Protein AF-C1IIV2-F1 (afdb_monomer_lite)

Sequence (138 aa):
MHEFQNLHSTSKARIQEFVRGHFYGHLDFNLEKTLFFFIAGRYEFSNKGADIFLESLSRLNYLLRVHRSDVTVVVFFIMPAQTNNFNVESLKGQAVRKQLWDTAHTVKEKFGKKLYDALLKGQIPDMNSILDRDDFTI

InterPro domains:
  IPR008631 Glycogen synthase [PF05693] (1-137)
  IPR008631 Glycogen synthase [PTHR10176] (1-137)

Organism: Rhabdosargus sarba (NCBI:txid182642)

Radius of gyration: 21.37 Å; chains: 1; bounding box: 48×37×59 Å

Foldseek 3Di:
DVVVVVVVVVVLVVVVLLVQLQCPVNCPADSVLEDEAEQADEPPCPVSVVVVVVVVVVVVVVVCVVVVPSHHYDYYYHYDDDDPDDDPSSVVSSVVSVVVVVLVVVLVVQLVVVCVVQVVVVHRDDPPRRGDPVSVDD

Structure (mmCIF, N/CA/C/O backbone):
data_AF-C1IIV2-F1
#
_entry.id   AF-C1IIV2-F1
#
loop_
_atom_site.group_PDB
_atom_site.id
_atom_site.type_symbol
_atom_site.label_atom_id
_atom_site.label_alt_id
_atom_site.label_comp_id
_atom_site.label_asym_id
_atom_site.label_entity_id
_atom_site.label_seq_id
_atom_site.pdbx_PDB_ins_code
_atom_site.Cartn_x
_atom_site.Cartn_y
_atom_site.Cartn_z
_atom_site.occupancy
_atom_site.B_iso_or_equiv
_atom_site.auth_seq_id
_atom_site.auth_comp_id
_atom_site.auth_asym_id
_atom_site.auth_atom_id
_atom_site.pdbx_PDB_model_num
ATOM 1 N N . MET A 1 1 ? 19.194 2.752 16.270 1.00 59.06 1 MET A N 1
ATOM 2 C CA . MET A 1 1 ? 18.613 1.604 1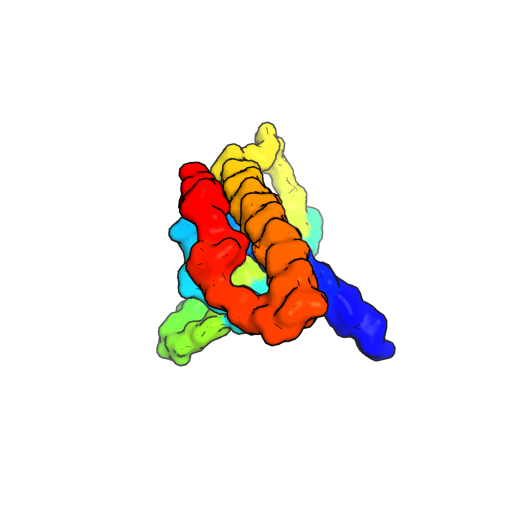5.530 1.00 59.06 1 MET A CA 1
ATOM 3 C C . MET A 1 1 ? 17.089 1.523 15.683 1.00 59.06 1 MET A C 1
ATOM 5 O O . MET A 1 1 ? 16.421 1.308 14.682 1.00 59.06 1 MET A O 1
ATOM 9 N N . HIS A 1 2 ? 16.531 1.766 16.879 1.00 82.19 2 HIS A N 1
ATOM 10 C CA . HIS A 1 2 ? 15.078 1.703 17.134 1.00 82.19 2 HIS A CA 1
ATOM 11 C C . HIS A 1 2 ? 14.232 2.796 16.449 1.00 82.19 2 HIS A C 1
ATOM 13 O O . HIS A 1 2 ? 13.133 2.517 15.983 1.00 82.19 2 HIS A O 1
ATOM 19 N N . GLU A 1 3 ? 14.736 4.026 16.320 1.00 88.12 3 GLU A N 1
ATOM 20 C CA . GLU A 1 3 ? 13.958 5.141 15.749 1.00 88.12 3 GLU A CA 1
ATOM 21 C C . GLU A 1 3 ? 13.603 4.941 14.265 1.00 88.12 3 GLU A C 1
ATOM 23 O O . GLU A 1 3 ? 12.462 5.152 13.859 1.00 88.12 3 GLU A O 1
ATOM 28 N N . PHE A 1 4 ? 14.545 4.435 13.463 1.00 93.19 4 PHE A N 1
ATOM 29 C CA . PHE A 1 4 ? 14.300 4.113 12.055 1.00 93.19 4 PHE A CA 1
ATOM 30 C C . PHE A 1 4 ? 13.216 3.036 11.884 1.00 93.19 4 PHE A C 1
ATOM 32 O O . PHE A 1 4 ? 12.380 3.134 10.988 1.00 93.19 4 PHE A O 1
ATOM 39 N N . GLN A 1 5 ? 13.190 2.026 12.760 1.00 92.44 5 GLN A N 1
ATOM 40 C CA . GLN A 1 5 ? 12.167 0.976 12.734 1.00 92.44 5 GLN A CA 1
ATOM 41 C C . GLN A 1 5 ? 10.779 1.535 13.072 1.00 92.44 5 GLN A C 1
ATOM 43 O O . GLN A 1 5 ? 9.799 1.198 12.405 1.00 92.44 5 GLN A O 1
ATOM 48 N N . ASN A 1 6 ? 10.700 2.451 14.040 1.00 93.19 6 ASN A N 1
ATOM 49 C CA . ASN A 1 6 ? 9.454 3.143 14.370 1.00 93.19 6 ASN A CA 1
ATOM 50 C C . ASN A 1 6 ? 8.961 4.000 13.197 1.00 93.19 6 ASN A C 1
ATOM 52 O O . ASN A 1 6 ? 7.772 3.974 12.861 1.00 93.19 6 ASN A O 1
ATOM 56 N N . LEU A 1 7 ? 9.871 4.717 12.528 1.00 96.38 7 LEU A N 1
ATOM 57 C CA .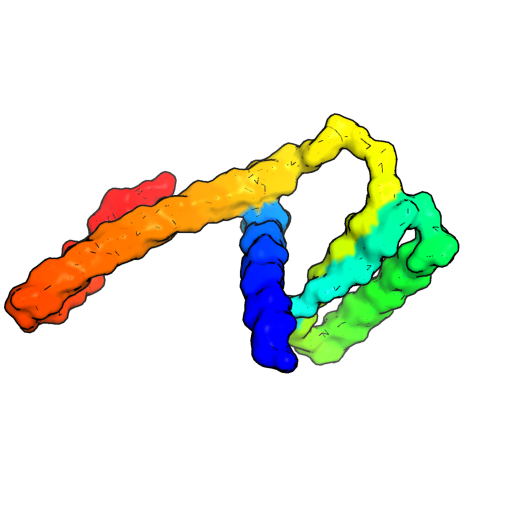 LEU A 1 7 ? 9.538 5.523 11.356 1.00 96.38 7 LEU A CA 1
ATOM 58 C C . LEU A 1 7 ? 9.078 4.652 10.178 1.00 96.38 7 LEU A C 1
ATOM 60 O O . LEU A 1 7 ? 8.105 5.003 9.504 1.00 96.38 7 LEU A O 1
ATOM 64 N N . HIS A 1 8 ? 9.724 3.503 9.960 1.00 95.38 8 HIS A N 1
ATOM 65 C CA . HIS A 1 8 ? 9.293 2.519 8.970 1.00 95.38 8 HIS A CA 1
ATOM 66 C C . HIS A 1 8 ? 7.873 2.027 9.263 1.00 95.38 8 HIS A C 1
ATOM 68 O O . HIS A 1 8 ? 7.024 2.085 8.378 1.00 95.38 8 HIS A O 1
ATOM 74 N N . SER A 1 9 ? 7.592 1.612 10.503 1.00 95.00 9 SER A N 1
ATOM 75 C CA . SER A 1 9 ? 6.264 1.137 10.913 1.00 95.00 9 SER A CA 1
ATOM 76 C C . SER A 1 9 ? 5.186 2.207 10.702 1.00 95.00 9 SER A C 1
ATOM 78 O O . SER A 1 9 ? 4.172 1.969 10.043 1.00 95.00 9 SER A O 1
ATOM 80 N N . THR A 1 10 ? 5.461 3.434 11.151 1.00 96.12 10 THR A N 1
ATOM 81 C CA . THR A 1 10 ? 4.547 4.578 11.005 1.00 96.12 10 THR A CA 1
ATOM 82 C C . THR A 1 10 ? 4.283 4.912 9.534 1.00 96.12 10 THR A C 1
ATOM 84 O O . THR A 1 10 ? 3.145 5.165 9.137 1.00 96.12 10 THR A O 1
ATOM 87 N N . SER A 1 11 ? 5.320 4.890 8.694 1.00 97.12 11 SER A N 1
ATOM 88 C CA . SER A 1 11 ? 5.189 5.169 7.258 1.00 97.12 11 SER A CA 1
ATOM 89 C C . SER A 1 11 ? 4.474 4.034 6.523 1.00 97.12 11 SER A C 1
ATOM 91 O O . SER A 1 11 ? 3.625 4.296 5.672 1.00 97.12 11 SER A O 1
ATOM 93 N N . LYS A 1 12 ? 4.749 2.775 6.891 1.00 96.94 12 LYS A N 1
ATOM 94 C CA . LYS A 1 12 ? 4.065 1.592 6.354 1.00 96.94 12 LYS A CA 1
ATOM 95 C C . LYS A 1 12 ? 2.563 1.655 6.631 1.00 96.94 12 LYS A C 1
ATOM 97 O O . LYS A 1 12 ? 1.787 1.389 5.719 1.00 96.94 12 LYS A O 1
ATOM 102 N N . ALA A 1 13 ? 2.152 2.082 7.827 1.00 96.19 13 ALA A N 1
ATOM 103 C CA . ALA A 1 13 ? 0.738 2.263 8.159 1.00 96.19 13 ALA A CA 1
ATOM 104 C C . ALA A 1 13 ? 0.047 3.277 7.226 1.00 96.19 13 ALA A C 1
ATOM 106 O O . ALA A 1 13 ? -1.048 3.022 6.732 1.00 96.19 13 ALA A O 1
ATOM 107 N N . ARG A 1 14 ? 0.715 4.392 6.892 1.00 96.25 14 ARG A N 1
ATOM 108 C CA . ARG A 1 14 ? 0.182 5.382 5.933 1.00 96.25 14 ARG A CA 1
ATOM 109 C C . ARG A 1 14 ? 0.020 4.806 4.524 1.00 96.25 14 ARG A C 1
ATOM 111 O O . ARG A 1 14 ? -0.981 5.076 3.866 1.00 96.25 14 ARG A O 1
ATOM 118 N N . ILE A 1 15 ? 0.981 4.001 4.069 1.00 97.50 15 ILE A N 1
ATOM 119 C CA . ILE A 1 15 ? 0.900 3.316 2.769 1.00 97.50 15 ILE A CA 1
ATOM 120 C C . ILE A 1 15 ? -0.249 2.300 2.773 1.00 97.50 15 ILE A C 1
ATOM 122 O O . ILE A 1 15 ? -1.005 2.230 1.808 1.00 97.50 15 ILE A O 1
ATOM 126 N N . GLN A 1 16 ? -0.429 1.553 3.863 1.00 97.06 16 GLN A N 1
ATOM 127 C CA . GLN A 1 16 ? -1.536 0.606 3.998 1.00 97.06 16 GLN A CA 1
ATOM 128 C C . GLN A 1 16 ? -2.903 1.300 3.906 1.00 97.06 16 GLN A C 1
ATOM 130 O O . GLN A 1 16 ? -3.781 0.785 3.221 1.00 97.06 16 GLN A O 1
ATOM 135 N N . GLU A 1 17 ? -3.079 2.484 4.500 1.00 95.44 17 GLU A N 1
ATOM 136 C CA . GLU A 1 17 ? -4.320 3.265 4.350 1.00 95.44 17 GLU A CA 1
ATOM 137 C C . GLU A 1 17 ? -4.590 3.695 2.904 1.00 95.44 17 GLU A C 1
ATOM 139 O O . GLU A 1 17 ? -5.730 3.641 2.430 1.00 95.44 17 GLU A O 1
ATOM 144 N N . PHE A 1 18 ? -3.541 4.082 2.175 1.00 96.50 18 PHE A N 1
ATOM 145 C CA . PHE A 1 18 ? -3.663 4.364 0.749 1.00 96.50 18 PHE A CA 1
ATOM 146 C C . PHE A 1 18 ? -4.103 3.113 -0.024 1.00 96.50 18 PHE A C 1
ATOM 148 O O . PHE A 1 18 ? -5.049 3.187 -0.808 1.00 96.50 18 PHE A O 1
ATOM 155 N N . VAL A 1 19 ? -3.474 1.963 0.234 1.00 97.38 19 VAL A N 1
ATOM 156 C CA . VAL A 1 19 ? -3.796 0.683 -0.419 1.00 97.38 19 VAL A CA 1
ATOM 157 C C . VAL A 1 19 ? -5.231 0.253 -0.118 1.00 97.38 19 VAL A C 1
ATOM 159 O O . VAL A 1 19 ? -5.944 -0.111 -1.046 1.00 97.38 19 VAL A O 1
ATOM 162 N N . ARG A 1 20 ? -5.708 0.388 1.127 1.00 96.00 20 ARG A N 1
ATOM 163 C CA . ARG A 1 20 ? -7.114 0.123 1.488 1.00 96.00 20 ARG A CA 1
ATOM 164 C C . ARG A 1 20 ? -8.090 0.934 0.639 1.00 96.00 20 ARG A C 1
ATOM 166 O O . ARG A 1 20 ? -9.087 0.395 0.173 1.00 96.00 20 ARG A O 1
ATOM 173 N N . GLY A 1 21 ? -7.805 2.221 0.435 1.00 96.12 21 GLY A N 1
ATOM 174 C CA . GLY A 1 21 ? -8.648 3.080 -0.396 1.00 96.12 21 GLY A CA 1
ATOM 175 C C . GLY A 1 21 ? -8.536 2.774 -1.889 1.00 96.12 21 GLY A C 1
ATOM 176 O O . GLY A 1 21 ? -9.532 2.849 -2.599 1.00 96.12 21 GLY A O 1
ATOM 177 N N . HIS A 1 22 ? -7.345 2.416 -2.374 1.00 96.81 22 HIS A N 1
ATOM 178 C CA . HIS A 1 22 ? -7.116 2.117 -3.790 1.00 96.81 22 HIS A CA 1
ATOM 179 C C . HIS A 1 22 ? -7.743 0.780 -4.208 1.00 96.81 22 HIS A C 1
ATOM 181 O O . HIS A 1 22 ? -8.297 0.681 -5.295 1.00 96.81 22 HIS A O 1
ATOM 187 N N . PHE A 1 23 ? -7.719 -0.215 -3.318 1.00 96.19 23 PHE A N 1
ATOM 188 C CA . PHE A 1 23 ? -8.330 -1.534 -3.504 1.00 96.19 23 PHE A CA 1
ATOM 189 C C . PHE A 1 23 ? -9.706 -1.642 -2.827 1.00 96.19 23 PHE A C 1
ATOM 191 O O . PHE A 1 23 ? -10.137 -2.732 -2.451 1.00 96.19 23 PHE A O 1
ATOM 198 N N . TYR A 1 24 ? -10.413 -0.524 -2.634 1.00 90.25 24 TYR A N 1
ATOM 199 C CA . TYR A 1 24 ? -11.757 -0.554 -2.058 1.00 90.25 24 TYR A CA 1
ATOM 200 C C . TYR A 1 24 ? -12.684 -1.463 -2.890 1.00 90.25 24 TYR A C 1
ATOM 202 O O . TYR A 1 24 ? -12.753 -1.336 -4.109 1.00 90.25 24 TYR A O 1
ATOM 210 N N . GLY A 1 25 ? -13.372 -2.398 -2.226 1.00 90.25 25 GLY A N 1
ATOM 211 C CA . GLY A 1 25 ? -14.197 -3.434 -2.870 1.00 90.25 25 GLY A CA 1
ATOM 212 C C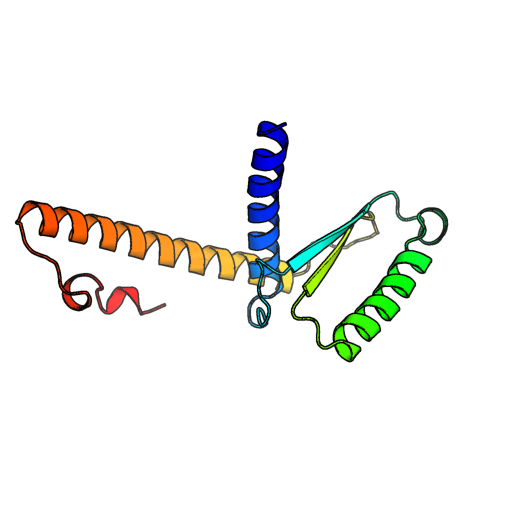 . GLY A 1 25 ? -13.433 -4.683 -3.337 1.00 90.25 25 GLY A C 1
ATOM 213 O O . GLY A 1 25 ? -14.064 -5.684 -3.659 1.00 90.25 25 GLY A O 1
ATOM 214 N N . HIS A 1 26 ? -12.097 -4.656 -3.316 1.00 93.81 26 HIS A N 1
ATOM 215 C CA . HIS A 1 26 ? -11.216 -5.725 -3.804 1.00 93.81 26 HIS A CA 1
ATOM 216 C C . HIS A 1 26 ? -10.049 -6.025 -2.845 1.00 93.81 26 HIS A C 1
ATOM 218 O O . HIS A 1 26 ? -9.008 -6.521 -3.263 1.00 93.81 26 HIS A O 1
ATOM 224 N N . LEU A 1 27 ? -10.183 -5.691 -1.558 1.00 91.19 27 LEU A N 1
ATOM 225 C CA . LEU A 1 27 ? -9.161 -5.973 -0.550 1.00 91.19 27 LEU A CA 1
ATOM 226 C C . LEU A 1 27 ? -9.286 -7.426 -0.061 1.00 91.19 27 LEU A C 1
ATOM 228 O O . LEU A 1 27 ? -9.742 -7.680 1.051 1.00 91.19 27 LEU A O 1
ATOM 232 N N . ASP A 1 28 ? -8.911 -8.376 -0.916 1.00 93.81 28 ASP A N 1
ATOM 233 C CA . ASP A 1 28 ? -8.984 -9.826 -0.680 1.00 93.81 28 ASP A CA 1
ATOM 234 C C . ASP A 1 28 ? -7.668 -10.438 -0.157 1.00 93.81 28 ASP A C 1
ATOM 236 O O . ASP A 1 28 ? -7.531 -11.658 -0.054 1.00 93.81 28 ASP A O 1
ATOM 240 N N . PHE A 1 29 ? -6.706 -9.594 0.228 1.00 95.19 29 PHE A N 1
ATOM 241 C CA . PHE A 1 29 ? -5.375 -9.996 0.680 1.00 95.19 29 PHE A CA 1
ATOM 242 C C . PHE A 1 29 ? -4.989 -9.406 2.045 1.00 95.19 29 PHE A C 1
ATOM 244 O O . PHE A 1 29 ? -5.488 -8.368 2.485 1.00 95.19 29 PHE A O 1
ATOM 251 N N . ASN A 1 30 ? -4.051 -10.069 2.732 1.00 94.56 30 ASN A N 1
ATOM 252 C CA . ASN A 1 30 ? -3.593 -9.659 4.060 1.00 94.56 30 ASN A CA 1
ATOM 253 C C . ASN A 1 30 ? -2.481 -8.590 3.982 1.00 94.56 30 ASN A C 1
ATOM 255 O O . ASN A 1 30 ? -1.352 -8.867 3.566 1.00 94.56 30 ASN A O 1
ATOM 259 N N . LEU A 1 31 ? -2.771 -7.379 4.473 1.00 94.94 31 LEU A N 1
ATOM 260 C CA . LEU A 1 31 ? -1.830 -6.249 4.519 1.00 94.94 31 LEU A CA 1
ATOM 261 C C . LEU A 1 31 ? -0.619 -6.457 5.444 1.00 94.94 31 LEU A C 1
ATOM 263 O O . LEU A 1 31 ? 0.397 -5.780 5.269 1.00 94.94 31 LEU A O 1
ATOM 267 N N . GLU A 1 32 ? -0.688 -7.377 6.407 1.00 94.44 32 GLU A N 1
ATOM 268 C CA . GLU A 1 32 ? 0.455 -7.752 7.250 1.00 94.44 32 GLU A CA 1
ATOM 269 C C . GLU A 1 32 ? 1.479 -8.578 6.467 1.00 94.44 32 GLU A C 1
ATOM 271 O O . GLU A 1 32 ? 2.683 -8.353 6.596 1.00 94.44 32 GLU A O 1
ATOM 276 N N . LYS A 1 33 ? 0.991 -9.465 5.588 1.00 96.88 33 LYS A N 1
ATOM 277 C CA . LYS A 1 33 ? 1.791 -10.287 4.663 1.00 96.88 33 LYS A CA 1
ATOM 278 C C . LYS A 1 33 ? 2.025 -9.606 3.312 1.00 96.88 33 LYS A C 1
ATOM 280 O O . LYS A 1 33 ? 2.441 -10.247 2.350 1.00 96.88 33 LYS A O 1
ATOM 285 N N . THR A 1 34 ? 1.758 -8.304 3.234 1.00 98.06 34 THR A N 1
ATOM 286 C CA . THR A 1 34 ? 2.008 -7.514 2.031 1.00 98.06 34 THR A CA 1
ATOM 287 C C . THR A 1 34 ? 3.363 -6.819 2.111 1.00 98.06 34 THR A C 1
ATOM 289 O O . THR A 1 34 ? 3.671 -6.121 3.085 1.00 98.06 34 THR A O 1
ATOM 292 N N . LEU A 1 35 ? 4.163 -6.989 1.061 1.00 98.00 35 LEU A N 1
ATOM 293 C CA . LEU A 1 35 ? 5.418 -6.281 0.841 1.00 98.00 35 LEU A CA 1
ATOM 294 C C . LEU A 1 35 ? 5.200 -5.123 -0.134 1.00 98.00 35 LEU A C 1
ATOM 296 O O . LEU A 1 35 ? 4.508 -5.264 -1.142 1.00 98.00 35 LEU A O 1
ATOM 300 N N . PHE A 1 36 ? 5.815 -3.980 0.168 1.00 98.25 36 PHE A N 1
ATOM 301 C CA . PHE A 1 36 ? 5.752 -2.784 -0.667 1.00 98.25 36 PHE A CA 1
ATOM 302 C C . PHE A 1 36 ? 7.084 -2.578 -1.369 1.00 98.25 36 PHE A C 1
ATOM 304 O O . PHE A 1 36 ? 8.083 -2.261 -0.721 1.00 98.25 36 PHE A O 1
ATOM 311 N N . PHE A 1 37 ? 7.097 -2.758 -2.685 1.00 98.50 37 PHE A N 1
ATOM 312 C CA . PHE A 1 37 ? 8.247 -2.421 -3.520 1.00 98.50 37 PHE A CA 1
ATOM 313 C C . PHE A 1 37 ? 7.983 -1.104 -4.236 1.00 98.50 37 PHE A C 1
ATOM 315 O O . PHE A 1 37 ? 6.837 -0.702 -4.436 1.00 98.50 37 PHE A O 1
ATOM 322 N N . PHE A 1 38 ? 9.043 -0.421 -4.643 1.00 98.44 38 PHE A N 1
ATOM 323 C CA . PHE A 1 38 ? 8.904 0.774 -5.454 1.00 98.44 38 PHE A CA 1
ATOM 324 C C . PHE A 1 38 ? 10.102 0.949 -6.375 1.00 98.44 38 PHE A C 1
ATOM 326 O O . PHE A 1 38 ? 11.215 0.530 -6.061 1.00 98.44 38 PHE A O 1
ATOM 333 N N . ILE A 1 39 ? 9.858 1.619 -7.493 1.00 98.25 39 ILE A N 1
ATOM 334 C CA . ILE A 1 39 ? 10.885 2.173 -8.363 1.00 98.25 39 ILE A CA 1
ATOM 335 C C . ILE A 1 39 ? 10.582 3.656 -8.554 1.00 98.25 39 ILE A C 1
ATOM 337 O O . ILE A 1 39 ? 9.431 4.043 -8.759 1.00 98.25 39 ILE A O 1
ATOM 341 N N . ALA A 1 40 ? 11.604 4.500 -8.443 1.00 98.06 40 ALA A N 1
ATOM 342 C CA . ALA A 1 40 ? 11.443 5.945 -8.499 1.00 98.06 40 ALA A CA 1
ATOM 343 C C . ALA A 1 40 ? 12.538 6.604 -9.340 1.00 98.06 40 ALA A C 1
ATOM 345 O O . ALA A 1 40 ? 13.691 6.171 -9.338 1.00 98.06 40 ALA A O 1
ATOM 346 N N . GLY A 1 41 ? 12.189 7.680 -10.041 1.00 97.12 41 GLY A N 1
ATOM 347 C CA . GLY A 1 41 ? 13.142 8.470 -10.815 1.00 97.12 41 GLY A CA 1
ATOM 348 C C . GLY A 1 41 ? 12.476 9.283 -11.918 1.00 97.12 41 GLY A C 1
ATOM 349 O O . GLY A 1 41 ? 11.256 9.298 -12.047 1.00 97.12 41 GLY A O 1
ATOM 350 N N . ARG A 1 42 ? 13.290 9.956 -12.741 1.00 97.44 42 ARG A N 1
ATOM 351 C CA . ARG A 1 42 ? 12.809 10.508 -14.017 1.00 97.44 42 ARG A CA 1
ATOM 352 C C . ARG A 1 42 ? 12.236 9.383 -14.874 1.00 97.44 42 ARG A C 1
ATOM 354 O O . ARG A 1 42 ? 12.707 8.248 -14.781 1.00 97.44 42 ARG A O 1
ATOM 361 N N . TYR A 1 43 ? 11.270 9.711 -15.724 1.00 97.31 43 TYR A N 1
ATOM 362 C CA . TYR A 1 43 ? 10.674 8.735 -16.624 1.00 97.31 43 TYR A CA 1
ATOM 363 C C . TYR A 1 43 ? 11.603 8.427 -17.806 1.00 97.31 43 TYR A C 1
ATOM 365 O O . TYR A 1 43 ? 11.409 8.877 -18.929 1.00 97.31 43 TYR A O 1
ATOM 373 N N . GLU A 1 44 ? 12.633 7.636 -17.523 1.00 96.50 44 GLU A N 1
ATOM 374 C CA . GLU A 1 44 ? 13.549 7.060 -18.501 1.00 96.50 44 GLU A CA 1
ATOM 375 C C . GLU A 1 44 ? 13.409 5.537 -18.429 1.00 96.50 44 GLU A C 1
ATOM 377 O O . GLU A 1 44 ? 14.125 4.878 -17.676 1.00 96.50 44 GLU A O 1
ATOM 382 N N . PHE A 1 45 ? 12.436 4.992 -19.166 1.00 95.81 45 PHE A N 1
ATOM 383 C CA . PHE A 1 45 ? 11.956 3.614 -19.000 1.00 95.81 45 PHE A CA 1
ATOM 384 C C . PHE A 1 45 ? 13.086 2.569 -19.012 1.00 95.81 45 PHE A C 1
ATOM 386 O O . PHE A 1 45 ? 13.168 1.765 -18.087 1.00 95.81 45 PHE A O 1
ATOM 393 N N . SER A 1 46 ? 14.012 2.653 -19.971 1.00 97.25 46 SER A N 1
ATOM 394 C CA . SER A 1 46 ? 15.148 1.723 -20.059 1.00 97.25 46 SER A CA 1
ATOM 395 C C . SER A 1 46 ? 16.348 2.125 -19.199 1.00 97.25 46 SER A C 1
ATOM 397 O O . SER A 1 46 ? 16.919 1.280 -18.519 1.00 97.25 46 SER A O 1
ATOM 399 N N . ASN A 1 47 ? 16.719 3.411 -19.131 1.00 97.38 47 ASN A N 1
ATOM 400 C CA . ASN A 1 47 ? 17.888 3.832 -18.334 1.00 97.38 47 ASN A CA 1
ATOM 401 C C . ASN A 1 47 ? 17.690 3.607 -16.830 1.00 97.38 47 ASN A C 1
ATOM 403 O O . ASN A 1 47 ? 18.653 3.381 -16.098 1.00 97.38 47 ASN A O 1
ATOM 407 N N . LYS A 1 48 ? 16.446 3.715 -16.352 1.00 96.62 48 LYS A N 1
ATOM 408 C CA . LYS A 1 48 ? 16.083 3.396 -14.968 1.00 96.62 48 LYS A CA 1
ATOM 409 C C . LYS A 1 48 ? 15.732 1.925 -14.770 1.00 96.62 48 LYS A C 1
ATOM 411 O O . LYS A 1 48 ? 15.493 1.539 -13.631 1.00 96.62 48 LYS A O 1
ATOM 416 N N . GLY A 1 49 ? 15.727 1.119 -15.832 1.00 97.44 49 GLY A N 1
ATOM 417 C CA . GLY A 1 49 ? 15.438 -0.311 -15.777 1.00 97.44 49 GLY A CA 1
ATOM 418 C C . GLY A 1 49 ? 13.991 -0.636 -15.405 1.00 97.44 49 GLY A C 1
ATOM 419 O O . GLY A 1 49 ? 13.739 -1.684 -14.814 1.00 97.44 49 GLY A O 1
ATOM 420 N N . ALA A 1 50 ? 13.037 0.258 -15.685 1.00 97.75 50 ALA A N 1
ATOM 421 C CA . ALA A 1 50 ? 11.620 0.003 -15.424 1.00 97.75 50 ALA A CA 1
ATOM 422 C C . ALA A 1 50 ? 11.067 -1.125 -16.307 1.00 97.75 50 ALA A C 1
ATOM 424 O O . ALA A 1 50 ? 10.186 -1.859 -15.861 1.00 97.75 50 ALA A O 1
ATOM 425 N N . ASP A 1 51 ? 11.617 -1.292 -17.511 1.00 97.69 51 ASP A N 1
ATOM 426 C CA . ASP A 1 51 ? 11.374 -2.429 -18.403 1.00 97.69 51 ASP A CA 1
ATOM 427 C C . ASP A 1 51 ? 11.750 -3.766 -17.750 1.00 97.69 51 ASP A C 1
ATOM 429 O O . ASP A 1 51 ? 10.903 -4.648 -17.594 1.00 97.69 51 ASP A O 1
ATOM 433 N N . ILE A 1 52 ? 13.001 -3.902 -17.307 1.00 98.19 52 ILE A N 1
ATOM 434 C CA . ILE A 1 52 ? 13.508 -5.117 -16.657 1.00 98.19 52 ILE A CA 1
ATOM 435 C C . ILE A 1 52 ? 12.791 -5.351 -15.327 1.00 98.19 52 ILE A C 1
ATOM 437 O O . ILE A 1 52 ? 12.488 -6.494 -14.978 1.00 98.19 52 ILE A O 1
ATOM 441 N N . PHE A 1 53 ? 12.498 -4.286 -14.579 1.00 98.38 53 PHE A N 1
ATOM 442 C CA . PHE A 1 53 ? 11.763 -4.384 -13.325 1.00 98.38 53 PHE A CA 1
ATOM 443 C C . PHE A 1 53 ? 10.351 -4.935 -13.551 1.00 98.38 53 PHE A C 1
ATOM 445 O O . PHE A 1 53 ? 9.962 -5.883 -12.873 1.00 98.38 53 PHE A O 1
ATOM 452 N N . LEU A 1 54 ? 9.614 -4.427 -14.544 1.00 97.88 54 LEU A N 1
ATOM 453 C CA . LEU A 1 54 ? 8.275 -4.917 -14.878 1.00 97.88 54 LEU A CA 1
ATOM 454 C C . LEU A 1 54 ? 8.290 -6.382 -15.344 1.00 97.88 54 LEU A C 1
ATOM 456 O O . LEU A 1 54 ? 7.470 -7.180 -14.888 1.00 97.88 54 LEU A O 1
ATOM 460 N N . GLU A 1 55 ? 9.254 -6.761 -16.185 1.00 98.44 55 GLU A N 1
ATOM 461 C CA . GLU A 1 55 ? 9.438 -8.155 -16.612 1.00 98.44 55 GLU A CA 1
ATOM 462 C C . GLU A 1 55 ? 9.808 -9.072 -15.433 1.00 98.44 55 GLU A C 1
ATOM 464 O O . GLU A 1 55 ? 9.320 -10.194 -15.313 1.00 98.44 55 GLU A O 1
ATOM 469 N N . SER A 1 56 ? 10.620 -8.595 -14.493 1.00 98.56 56 SER A N 1
ATOM 470 C CA . SER A 1 56 ? 10.960 -9.364 -13.291 1.00 98.56 56 SER A CA 1
ATOM 471 C C . SER A 1 56 ? 9.745 -9.566 -12.380 1.00 98.56 56 SER A C 1
ATOM 473 O O . SER A 1 56 ? 9.581 -10.638 -11.794 1.00 98.56 56 SER A O 1
ATOM 475 N N . LEU A 1 57 ? 8.857 -8.570 -12.289 1.00 98.50 57 LEU A N 1
ATOM 476 C CA . LEU A 1 57 ? 7.605 -8.665 -11.534 1.00 98.50 57 LEU A CA 1
ATOM 477 C C . LEU A 1 57 ? 6.620 -9.656 -12.158 1.00 98.50 57 LEU A C 1
ATOM 479 O O . LEU A 1 57 ? 5.921 -10.349 -11.420 1.00 98.50 57 LEU A O 1
ATOM 483 N N . SER A 1 58 ? 6.583 -9.774 -13.489 1.00 98.31 58 SER A N 1
ATOM 484 C CA . SER A 1 58 ? 5.741 -10.766 -14.173 1.00 98.31 58 SER A CA 1
ATOM 485 C C . SER A 1 58 ? 6.160 -12.195 -13.792 1.00 98.31 58 SER A C 1
ATOM 487 O O . SER A 1 58 ? 5.324 -13.021 -13.410 1.00 98.31 58 SER A O 1
ATOM 489 N N . ARG A 1 59 ? 7.474 -12.455 -13.775 1.00 98.44 59 ARG A N 1
ATOM 490 C CA . ARG A 1 59 ? 8.061 -13.732 -13.344 1.00 98.44 59 ARG A CA 1
ATOM 491 C C . ARG A 1 59 ? 7.844 -13.983 -11.860 1.00 98.44 59 ARG A C 1
ATOM 493 O O . ARG A 1 59 ? 7.475 -15.093 -11.483 1.00 98.44 59 ARG A O 1
ATOM 500 N N . LEU A 1 60 ? 8.015 -12.961 -11.021 1.00 98.50 60 LEU A N 1
ATOM 501 C CA . LEU A 1 60 ? 7.732 -13.061 -9.591 1.00 98.50 60 LEU A CA 1
ATOM 502 C C . LEU A 1 60 ? 6.264 -13.428 -9.342 1.00 98.50 60 LEU A C 1
ATOM 504 O O . LEU A 1 60 ? 5.995 -14.337 -8.564 1.00 98.50 60 LEU A O 1
ATOM 508 N N . ASN A 1 61 ? 5.323 -12.783 -10.035 1.00 98.19 61 ASN A N 1
ATOM 509 C CA . ASN A 1 61 ? 3.900 -13.101 -9.928 1.00 98.19 61 ASN A CA 1
ATOM 510 C C . ASN A 1 61 ? 3.618 -14.565 -10.308 1.00 98.19 61 ASN A C 1
ATOM 512 O O . ASN A 1 61 ? 2.905 -15.267 -9.593 1.00 98.19 61 ASN A O 1
ATOM 516 N N . TYR A 1 62 ? 4.220 -15.057 -11.396 1.00 98.38 62 TYR A N 1
ATOM 517 C CA . TYR A 1 62 ? 4.121 -16.470 -11.768 1.00 98.38 62 TYR A CA 1
ATOM 518 C C . TYR A 1 62 ? 4.644 -17.392 -10.656 1.00 98.38 62 TYR A C 1
ATOM 520 O O . TYR A 1 62 ? 3.941 -18.317 -10.249 1.00 98.38 62 TYR A O 1
ATOM 528 N N . LEU A 1 63 ? 5.834 -17.113 -10.117 1.00 98.44 63 LEU A N 1
ATOM 529 C CA . LEU A 1 63 ? 6.438 -17.914 -9.050 1.00 98.44 63 LEU A CA 1
ATOM 530 C C . LEU A 1 63 ? 5.578 -17.922 -7.780 1.00 98.44 63 LEU A C 1
ATOM 532 O O . LEU A 1 63 ? 5.308 -18.995 -7.242 1.00 98.44 63 LEU A O 1
ATOM 536 N N . LEU A 1 64 ? 5.085 -16.764 -7.328 1.00 97.94 64 LEU A N 1
ATOM 537 C CA . LEU A 1 64 ? 4.218 -16.674 -6.148 1.00 97.94 64 LEU A CA 1
ATOM 538 C C . LEU A 1 64 ? 2.947 -17.516 -6.316 1.00 97.94 64 LEU A C 1
ATOM 540 O O . LEU A 1 64 ? 2.554 -18.226 -5.390 1.00 97.94 64 LEU A O 1
ATOM 544 N N . ARG A 1 65 ? 2.344 -17.507 -7.513 1.00 97.12 65 ARG A N 1
ATOM 545 C CA . ARG A 1 65 ? 1.156 -18.317 -7.823 1.00 97.12 65 ARG A CA 1
ATOM 546 C C . ARG A 1 65 ? 1.462 -19.813 -7.866 1.00 97.12 65 ARG A C 1
ATOM 548 O O . ARG A 1 65 ? 0.714 -20.592 -7.280 1.00 97.12 65 ARG A O 1
ATOM 555 N N . VAL A 1 66 ? 2.551 -20.220 -8.524 1.00 98.19 66 VAL A N 1
ATOM 556 C CA . VAL A 1 66 ? 2.971 -21.633 -8.611 1.00 98.19 66 VAL A CA 1
ATOM 557 C C . VAL A 1 66 ? 3.272 -22.202 -7.228 1.00 98.19 66 VAL A C 1
ATOM 559 O O . VAL A 1 66 ? 2.828 -23.301 -6.902 1.00 98.19 66 VAL A O 1
ATOM 562 N N . HIS A 1 67 ? 3.964 -21.431 -6.391 1.00 97.69 67 HIS A N 1
ATOM 563 C CA . HIS A 1 67 ? 4.288 -21.822 -5.023 1.00 97.69 67 HIS A CA 1
ATOM 564 C C . HIS A 1 67 ? 3.134 -21.616 -4.033 1.00 97.69 67 HIS A C 1
ATOM 566 O O . HIS A 1 67 ? 3.298 -21.938 -2.858 1.00 97.69 67 HIS A O 1
ATOM 572 N N . ARG A 1 68 ? 1.975 -21.110 -4.486 1.00 96.31 68 ARG A N 1
ATOM 573 C CA . ARG A 1 68 ? 0.806 -20.785 -3.649 1.00 96.31 68 ARG A CA 1
ATOM 574 C C . ARG A 1 68 ? 1.188 -19.956 -2.419 1.00 96.31 68 ARG A C 1
ATOM 576 O O . ARG A 1 68 ? 0.739 -20.233 -1.309 1.00 96.31 68 ARG A O 1
ATOM 583 N N . SER A 1 69 ? 2.054 -18.966 -2.625 1.00 96.31 69 SER A N 1
ATOM 584 C CA . SER A 1 69 ? 2.471 -18.061 -1.563 1.00 96.31 69 SER A CA 1
ATOM 585 C C . SER A 1 69 ? 1.284 -17.227 -1.088 1.00 96.31 69 SER A C 1
ATOM 587 O O . SER A 1 69 ? 0.472 -16.764 -1.884 1.00 96.31 69 SER A O 1
ATOM 589 N N . ASP A 1 70 ? 1.208 -17.022 0.219 1.00 95.50 70 ASP A N 1
ATOM 590 C CA . ASP A 1 70 ? 0.263 -16.129 0.885 1.00 95.50 70 ASP A CA 1
ATOM 591 C C . ASP A 1 70 ? 0.781 -14.682 0.982 1.00 95.50 70 ASP A C 1
ATOM 593 O O . ASP A 1 70 ? 0.109 -13.808 1.536 1.00 95.50 70 ASP A O 1
ATOM 597 N N . VAL A 1 71 ? 1.980 -14.423 0.449 1.00 97.38 71 VAL A N 1
ATOM 598 C CA . VAL A 1 71 ? 2.584 -13.094 0.372 1.00 97.38 71 VAL A CA 1
ATOM 599 C C . VAL A 1 71 ? 2.003 -12.338 -0.813 1.00 97.38 71 VAL A C 1
ATOM 601 O O . VAL A 1 71 ? 1.978 -12.827 -1.940 1.00 97.38 71 VAL A O 1
ATOM 604 N N . THR A 1 72 ? 1.599 -11.096 -0.564 1.00 98.25 72 THR A N 1
ATOM 605 C CA . THR A 1 72 ? 1.197 -10.158 -1.617 1.00 98.25 72 THR A CA 1
ATOM 606 C C . THR A 1 72 ? 2.296 -9.126 -1.828 1.00 98.25 72 THR A C 1
ATOM 608 O O . THR A 1 72 ? 2.907 -8.654 -0.870 1.00 98.25 72 THR A O 1
ATOM 611 N N . VAL A 1 73 ? 2.559 -8.750 -3.077 1.00 98.12 73 VAL A N 1
ATOM 612 C CA . VAL A 1 73 ? 3.515 -7.687 -3.401 1.00 98.12 73 VAL A CA 1
ATOM 613 C C . VAL A 1 73 ? 2.767 -6.563 -4.100 1.00 98.12 73 VAL A C 1
ATOM 615 O O . VAL A 1 73 ? 2.198 -6.762 -5.170 1.00 98.12 73 VAL A O 1
ATOM 618 N N . VAL A 1 74 ? 2.782 -5.377 -3.498 1.00 98.38 74 VAL A N 1
ATOM 619 C CA . VAL A 1 74 ? 2.249 -4.150 -4.100 1.00 98.38 74 VAL A CA 1
ATOM 620 C C . VAL A 1 74 ? 3.429 -3.289 -4.527 1.00 98.38 74 VAL A C 1
ATOM 622 O O . VAL A 1 74 ? 4.329 -3.014 -3.731 1.00 98.38 74 VAL A O 1
ATOM 625 N N . VAL A 1 75 ? 3.434 -2.871 -5.792 1.00 98.50 75 VAL A N 1
ATOM 626 C CA . VAL A 1 75 ? 4.562 -2.155 -6.394 1.00 98.50 75 VAL A CA 1
ATOM 627 C C . VAL A 1 75 ? 4.156 -0.750 -6.812 1.00 98.50 75 VAL A C 1
ATOM 629 O O . VAL A 1 75 ? 3.183 -0.571 -7.539 1.00 98.50 75 VAL A O 1
ATOM 632 N N . PHE A 1 76 ? 4.940 0.244 -6.400 1.00 98.44 76 PHE A N 1
ATOM 633 C CA . PHE A 1 76 ? 4.751 1.642 -6.776 1.00 98.44 76 PHE A CA 1
ATOM 634 C C . PHE A 1 76 ? 5.732 2.062 -7.875 1.00 98.44 76 PHE A C 1
ATOM 636 O O . PHE A 1 76 ? 6.948 1.962 -7.708 1.00 98.44 76 PHE A O 1
ATOM 643 N N . PHE A 1 77 ? 5.206 2.598 -8.975 1.00 97.94 77 PHE A N 1
ATOM 644 C CA . PHE A 1 77 ? 5.996 3.268 -10.008 1.00 97.94 77 PHE A CA 1
ATOM 645 C C . PHE A 1 77 ? 5.904 4.779 -9.801 1.00 97.94 77 PHE A C 1
ATOM 647 O O . PHE A 1 77 ? 4.858 5.386 -10.014 1.00 97.94 77 PHE A O 1
ATOM 654 N N . ILE A 1 78 ? 7.004 5.389 -9.366 1.00 98.12 78 ILE A N 1
ATOM 655 C CA . ILE A 1 78 ? 7.084 6.816 -9.041 1.00 98.12 78 ILE A CA 1
ATOM 656 C C . ILE A 1 78 ? 7.937 7.496 -10.115 1.00 98.12 78 ILE A C 1
ATOM 658 O O . ILE A 1 78 ? 9.107 7.827 -9.907 1.00 98.12 78 ILE A O 1
ATOM 662 N N . MET A 1 79 ? 7.348 7.643 -11.301 1.00 97.56 79 MET A N 1
ATOM 663 C CA . MET A 1 79 ? 7.994 8.216 -12.483 1.00 97.56 79 MET A CA 1
ATOM 664 C C . MET A 1 79 ? 7.108 9.315 -13.079 1.00 97.56 79 MET A C 1
ATOM 666 O O . MET A 1 79 ? 6.039 8.998 -13.601 1.00 97.56 79 MET A O 1
ATOM 670 N N . PRO A 1 80 ? 7.499 10.602 -12.990 1.00 96.94 80 PRO A N 1
ATOM 671 C CA . PRO A 1 80 ? 6.687 11.698 -13.510 1.00 96.94 80 PRO A CA 1
ATOM 672 C C . PRO A 1 80 ? 6.441 11.567 -15.018 1.00 96.94 80 PRO A C 1
ATOM 674 O O . PRO A 1 80 ? 7.387 11.530 -15.803 1.00 96.94 80 PRO A O 1
ATOM 677 N N . ALA A 1 81 ? 5.170 11.533 -15.414 1.00 95.62 81 ALA A N 1
ATOM 678 C CA . ALA A 1 81 ? 4.713 11.450 -16.799 1.00 95.62 81 ALA A CA 1
ATOM 679 C C . ALA A 1 81 ? 3.740 12.596 -17.115 1.00 95.62 81 ALA A C 1
ATOM 681 O O . ALA A 1 81 ? 3.232 13.257 -16.207 1.00 95.62 81 ALA A O 1
ATOM 682 N N . GLN A 1 82 ? 3.446 12.819 -18.398 1.00 96.19 82 GLN A N 1
ATOM 683 C CA . GLN A 1 82 ? 2.343 13.702 -18.782 1.00 96.19 82 GLN A CA 1
ATOM 684 C C . GLN A 1 82 ? 1.018 13.105 -18.285 1.00 96.19 82 GLN A C 1
ATOM 686 O O . GLN A 1 82 ? 0.705 11.955 -18.584 1.00 96.19 82 GLN A O 1
ATOM 691 N N . THR A 1 83 ? 0.256 13.870 -17.501 1.00 93.88 83 THR A N 1
ATOM 692 C CA . THR A 1 83 ? -1.025 13.440 -16.920 1.00 93.88 83 THR A CA 1
ATOM 693 C C . THR A 1 83 ? -2.021 14.598 -16.925 1.00 93.88 83 THR A C 1
ATOM 695 O O . THR A 1 83 ? -1.619 15.758 -16.898 1.00 93.88 83 THR A O 1
ATOM 698 N N . ASN A 1 84 ? -3.318 14.281 -16.957 1.00 87.81 84 ASN A N 1
ATOM 699 C CA . ASN A 1 84 ? -4.390 15.281 -17.033 1.00 87.81 84 ASN A CA 1
ATOM 700 C C . ASN A 1 84 ? -5.065 15.582 -15.685 1.00 87.81 84 ASN A C 1
ATOM 702 O O . ASN A 1 84 ? -5.928 16.451 -15.674 1.00 87.81 84 ASN A O 1
ATOM 706 N N . ASN A 1 85 ? -4.720 14.846 -14.613 1.00 91.69 85 ASN A N 1
ATOM 707 C CA . ASN A 1 85 ? -5.105 14.955 -13.186 1.00 91.69 85 ASN A CA 1
ATOM 708 C C . ASN A 1 85 ? -5.231 13.545 -12.565 1.00 91.69 85 ASN A C 1
ATOM 710 O O . ASN A 1 85 ? -4.980 12.534 -13.224 1.00 91.69 85 ASN A O 1
ATOM 714 N N . PHE A 1 86 ? -5.614 13.468 -11.286 1.00 91.69 86 PHE A N 1
ATOM 715 C CA . PHE A 1 86 ? -5.917 12.208 -10.607 1.00 91.69 86 PHE A CA 1
ATOM 716 C C . PHE A 1 86 ? -7.108 11.473 -11.236 1.00 91.69 86 PHE A C 1
ATOM 718 O O . PHE A 1 86 ? -8.099 12.080 -11.639 1.00 91.69 86 PHE A O 1
ATOM 725 N N . ASN A 1 87 ? -7.032 10.142 -11.248 1.00 92.50 87 ASN A N 1
ATOM 726 C CA . ASN A 1 87 ? -8.141 9.278 -11.638 1.00 92.50 87 ASN A CA 1
ATOM 727 C C . ASN A 1 87 ? -9.311 9.412 -10.629 1.00 92.50 87 ASN A C 1
ATOM 729 O O . ASN A 1 87 ? -9.111 9.361 -9.411 1.00 92.50 87 ASN A O 1
ATOM 733 N N . VAL A 1 88 ? -10.536 9.567 -11.143 1.00 94.00 88 VAL A N 1
ATOM 734 C CA . VAL A 1 88 ? -11.758 9.771 -10.340 1.00 94.00 88 VAL A CA 1
ATOM 735 C C . VAL A 1 88 ? -12.069 8.577 -9.432 1.00 94.00 88 VAL A C 1
ATOM 737 O O . VAL A 1 88 ? -12.457 8.771 -8.282 1.00 94.00 88 VAL A O 1
ATOM 740 N N . GLU A 1 89 ? -11.863 7.347 -9.900 1.00 92.19 89 GLU A N 1
ATOM 741 C CA . GLU A 1 89 ? -12.061 6.122 -9.112 1.00 92.19 89 GLU A CA 1
ATOM 742 C C . GLU A 1 89 ? -11.081 6.054 -7.942 1.00 92.19 89 GLU A C 1
ATOM 744 O O . GLU A 1 89 ? -11.480 5.741 -6.822 1.00 92.19 89 GLU A O 1
ATOM 749 N N . SER A 1 90 ? -9.821 6.444 -8.168 1.00 93.00 90 SER A N 1
ATOM 750 C CA . SER A 1 90 ? -8.827 6.552 -7.095 1.00 93.00 90 SER A CA 1
ATOM 751 C C . SER A 1 90 ? -9.270 7.551 -6.024 1.00 93.00 90 SER A C 1
ATOM 753 O O . SER A 1 90 ? -9.206 7.237 -4.838 1.00 93.00 90 SER A O 1
ATOM 755 N N . LEU A 1 91 ? -9.772 8.729 -6.411 1.00 94.81 91 LEU A N 1
ATOM 756 C CA . LEU A 1 91 ? -10.286 9.721 -5.457 1.00 94.81 91 LEU A CA 1
ATOM 757 C C . LEU A 1 91 ? -11.518 9.209 -4.699 1.00 94.81 91 LEU A C 1
ATOM 759 O O . LEU A 1 91 ? -11.590 9.351 -3.477 1.00 94.81 91 LEU A O 1
ATOM 763 N N . LYS A 1 92 ? -12.459 8.574 -5.407 1.00 94.31 92 LYS A N 1
ATOM 764 C CA . LYS A 1 92 ? -13.666 7.986 -4.818 1.00 94.31 92 LYS A CA 1
ATOM 765 C C . LYS A 1 92 ? -13.316 6.914 -3.787 1.00 94.31 92 LYS A C 1
ATOM 767 O O . LYS A 1 92 ? -13.836 6.962 -2.676 1.00 94.31 92 LYS A O 1
ATOM 772 N N . GLY A 1 93 ? -12.407 5.995 -4.113 1.00 94.81 93 GLY A N 1
ATOM 773 C CA . GLY A 1 93 ? -11.965 4.944 -3.194 1.00 94.81 93 GLY A CA 1
ATOM 774 C C . GLY A 1 93 ? -11.356 5.509 -1.908 1.00 94.81 93 GLY A C 1
ATOM 775 O O . GLY A 1 93 ? -11.696 5.074 -0.807 1.00 94.81 93 GLY A O 1
ATOM 776 N N . GLN A 1 94 ? -10.534 6.561 -2.016 1.00 95.81 94 GLN A N 1
ATOM 777 C CA . GLN A 1 94 ? -9.981 7.241 -0.838 1.00 95.81 94 GLN A CA 1
ATOM 778 C C . GLN A 1 94 ? -11.055 7.961 -0.009 1.00 95.81 94 GLN A C 1
ATOM 780 O O . GLN A 1 94 ? -10.988 7.929 1.222 1.00 95.81 94 GLN A O 1
ATOM 785 N N . ALA A 1 95 ? -12.038 8.597 -0.655 1.00 95.12 95 ALA A N 1
ATOM 786 C CA . ALA A 1 95 ? -13.137 9.272 0.031 1.00 95.12 95 ALA A CA 1
ATOM 787 C C . ALA A 1 95 ? -14.008 8.278 0.814 1.00 95.12 95 ALA A C 1
ATOM 789 O O . ALA A 1 95 ? -14.249 8.485 2.003 1.00 95.12 95 ALA A O 1
ATOM 790 N N . VAL A 1 96 ? -14.395 7.163 0.186 1.00 94.19 96 VAL A N 1
ATOM 791 C CA . VAL A 1 96 ? -15.194 6.111 0.831 1.00 94.19 96 VAL A CA 1
ATOM 792 C C . VAL A 1 96 ? -14.434 5.483 1.998 1.00 94.19 96 VAL A C 1
ATOM 794 O O . VAL A 1 96 ? -14.976 5.364 3.094 1.00 94.19 96 VAL A O 1
ATOM 797 N N . ARG A 1 97 ? -13.150 5.153 1.811 1.00 94.00 97 ARG A N 1
ATOM 798 C CA . ARG A 1 97 ? -12.293 4.635 2.890 1.00 94.00 97 ARG A CA 1
ATOM 799 C C . ARG A 1 97 ? -12.217 5.602 4.069 1.00 94.00 97 ARG A C 1
ATOM 801 O O . ARG A 1 97 ? -12.275 5.163 5.213 1.00 94.00 97 A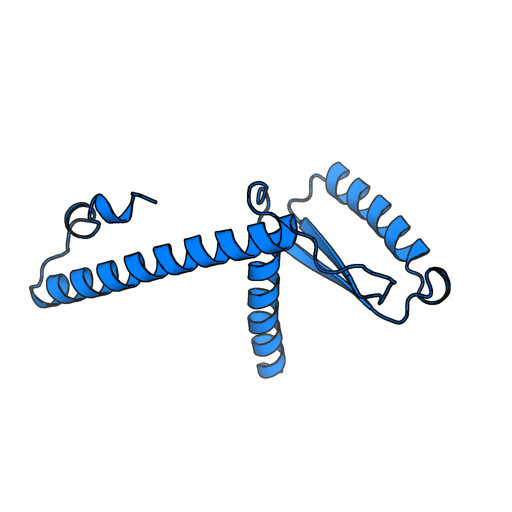RG A O 1
ATOM 808 N N . LYS A 1 98 ? -12.099 6.910 3.810 1.00 94.31 98 LYS A N 1
ATOM 809 C CA . LYS A 1 98 ? -12.093 7.932 4.866 1.00 94.31 98 LYS A CA 1
ATOM 810 C C . LYS A 1 98 ? -13.425 7.977 5.615 1.00 94.31 98 LYS A C 1
ATOM 812 O O . LYS A 1 98 ? -13.416 7.930 6.836 1.00 94.31 98 LYS A O 1
ATOM 817 N N . GLN A 1 99 ? -14.544 8.012 4.896 1.00 93.56 99 GLN A N 1
ATOM 818 C CA . GLN A 1 99 ? -15.872 8.046 5.506 1.00 93.56 99 GLN A CA 1
ATOM 819 C C . GLN A 1 99 ? -16.116 6.821 6.399 1.00 93.56 99 GLN A C 1
ATOM 821 O O . GLN A 1 99 ? -16.544 6.975 7.537 1.00 93.56 99 GLN A O 1
ATOM 826 N N . LEU A 1 100 ? -15.778 5.618 5.921 1.00 91.44 100 LEU A N 1
ATOM 827 C CA . LEU A 1 100 ? -15.891 4.387 6.710 1.00 91.44 100 LEU A CA 1
ATOM 828 C C . LEU A 1 100 ? -15.053 4.446 7.992 1.00 91.44 100 LEU A C 1
ATOM 830 O O . LEU A 1 100 ? -15.521 4.042 9.057 1.00 91.44 100 LEU A O 1
ATOM 834 N N . TRP A 1 101 ? -13.827 4.967 7.899 1.00 92.19 101 TRP A N 1
ATOM 835 C CA . TRP A 1 101 ? -12.959 5.147 9.059 1.00 92.19 101 TRP A CA 1
ATOM 836 C C . TRP A 1 101 ? -13.538 6.143 10.070 1.00 92.19 101 TRP A C 1
ATOM 838 O O . TRP A 1 101 ? -13.579 5.846 11.262 1.00 92.19 101 TRP A O 1
ATOM 848 N N . ASP A 1 102 ? -14.018 7.296 9.604 1.00 92.94 102 ASP A N 1
ATOM 849 C CA . ASP A 1 102 ? -14.578 8.346 10.460 1.00 92.94 102 ASP A CA 1
ATOM 850 C C . ASP A 1 102 ? -15.855 7.858 11.179 1.00 92.94 102 ASP A C 1
ATOM 852 O O . ASP A 1 102 ? -16.030 8.097 12.381 1.00 92.94 102 ASP A O 1
ATOM 856 N N . THR A 1 103 ? -16.706 7.087 10.490 1.00 90.69 103 THR A N 1
ATOM 857 C CA . THR A 1 103 ? -17.874 6.424 11.094 1.00 90.69 103 THR A CA 1
ATOM 858 C C . THR A 1 103 ? -17.446 5.424 12.166 1.00 90.69 103 THR A C 1
ATOM 860 O O . THR A 1 103 ? -17.903 5.513 13.306 1.00 90.69 103 THR A O 1
ATOM 863 N N . ALA A 1 104 ? -16.517 4.515 11.853 1.00 90.31 104 ALA A N 1
ATOM 864 C CA . ALA A 1 104 ? -16.019 3.534 12.818 1.00 90.31 104 ALA A CA 1
ATOM 865 C C . ALA A 1 104 ? -15.377 4.205 14.044 1.00 90.31 104 ALA A C 1
ATOM 867 O O . ALA A 1 104 ? -15.560 3.754 15.176 1.00 90.31 104 ALA A O 1
ATOM 868 N N . HIS A 1 105 ? -14.660 5.312 13.839 1.00 91.56 105 HIS A N 1
ATOM 869 C CA . HIS A 1 105 ? -14.067 6.088 14.921 1.00 91.56 105 HIS A CA 1
ATOM 870 C C . HIS A 1 105 ? -15.134 6.697 15.833 1.00 91.56 105 HIS A C 1
ATOM 872 O O . HIS A 1 105 ? -15.028 6.592 17.052 1.00 91.56 105 HIS A O 1
ATOM 878 N N . THR A 1 106 ? -16.192 7.264 15.254 1.00 90.06 106 THR A N 1
ATOM 879 C CA . THR A 1 106 ? -17.324 7.815 16.011 1.00 90.06 106 THR A CA 1
ATOM 880 C C . THR A 1 106 ? -17.994 6.744 16.874 1.00 90.06 106 THR A C 1
ATOM 882 O O . THR A 1 106 ? -18.236 6.973 18.061 1.00 90.06 106 THR A O 1
ATOM 885 N N . VAL A 1 107 ? -18.236 5.554 16.314 1.00 88.69 107 VAL A N 1
ATOM 886 C CA . VAL A 1 107 ? -18.803 4.413 17.054 1.00 88.69 107 VAL A CA 1
ATOM 887 C C . VAL A 1 107 ? -17.869 3.972 18.181 1.00 88.69 107 VAL A C 1
ATOM 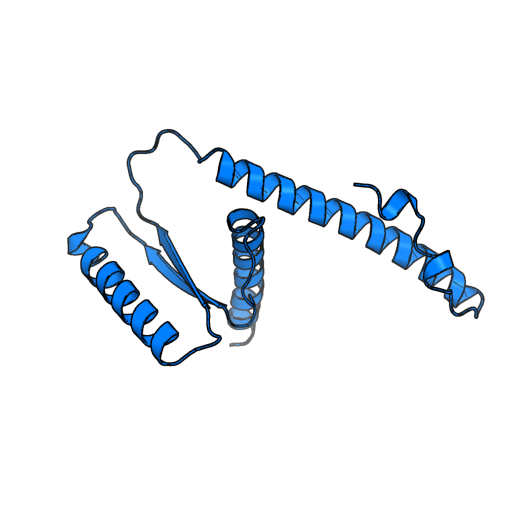889 O O . VAL A 1 107 ? -18.314 3.783 19.312 1.00 88.69 107 VAL A O 1
ATOM 892 N N . LYS A 1 108 ? -16.561 3.877 17.915 1.00 89.69 108 LYS A N 1
ATOM 893 C CA . LYS A 1 108 ? -15.544 3.523 18.915 1.00 89.69 108 LYS A CA 1
ATOM 894 C C . LYS A 1 108 ? -15.525 4.509 20.094 1.00 89.69 108 LYS A C 1
ATOM 896 O O . LYS A 1 108 ? -15.450 4.068 21.237 1.00 89.69 108 LYS A O 1
ATOM 901 N N . GLU A 1 109 ? -15.616 5.817 19.848 1.00 90.94 109 GLU A N 1
ATOM 902 C CA . GLU A 1 109 ? -15.654 6.830 20.918 1.00 90.94 109 GLU A CA 1
ATOM 903 C C . GLU A 1 109 ? -16.945 6.743 21.753 1.00 90.94 109 GLU A C 1
ATOM 905 O O . GLU A 1 109 ? -16.888 6.746 22.986 1.00 90.94 109 GLU A O 1
ATOM 910 N N . LYS A 1 110 ? -18.112 6.587 21.107 1.00 87.19 110 LYS A N 1
ATOM 911 C CA . LYS A 1 110 ? -19.391 6.363 21.811 1.00 87.19 110 LYS A CA 1
ATOM 912 C C . LYS A 1 110 ? -19.339 5.107 22.682 1.00 87.19 110 LYS A C 1
ATOM 914 O O . LYS A 1 110 ? -19.718 5.153 23.855 1.00 87.19 110 LYS A O 1
ATOM 919 N N . PHE A 1 111 ? -18.845 4.009 22.111 1.00 88.12 111 PHE A N 1
ATOM 920 C CA . PHE A 1 111 ? -18.657 2.738 22.802 1.00 88.12 111 PHE A CA 1
ATOM 921 C C . PHE A 1 111 ? -17.734 2.906 24.013 1.00 88.12 111 PHE A C 1
ATOM 923 O O . PHE A 1 111 ? -18.092 2.501 25.117 1.00 88.12 111 PHE A O 1
ATOM 930 N N . GLY A 1 112 ? -16.581 3.557 23.830 1.00 89.38 112 GLY A N 1
ATOM 931 C CA . GLY A 1 112 ? -15.608 3.796 24.895 1.00 89.38 112 GLY A CA 1
ATOM 932 C C . GLY A 1 112 ? -16.196 4.573 26.072 1.00 89.38 112 GLY A C 1
ATOM 933 O O . GLY A 1 112 ? -15.979 4.196 27.224 1.00 89.38 112 GLY A O 1
ATOM 934 N N . LYS A 1 113 ? -17.009 5.602 25.797 1.00 89.38 113 LYS A N 1
ATOM 935 C CA . LYS A 1 113 ? -17.693 6.380 26.839 1.00 89.38 113 LYS A CA 1
ATOM 936 C C . LYS A 1 113 ? -18.705 5.541 27.625 1.00 89.38 113 LYS A C 1
ATOM 938 O O . LYS A 1 113 ? -18.655 5.519 28.851 1.00 89.38 113 LYS A O 1
ATOM 943 N N . LYS A 1 114 ? -19.591 4.817 26.933 1.00 87.06 114 LYS A N 1
ATOM 944 C CA . LYS A 1 114 ? -20.591 3.946 27.578 1.00 87.06 114 LYS A CA 1
ATOM 945 C C . LYS A 1 114 ? -19.928 2.835 28.403 1.00 87.06 114 LYS A C 1
ATOM 947 O O . LYS A 1 114 ? -20.380 2.541 29.508 1.00 87.06 114 LYS A O 1
ATOM 952 N N . LEU A 1 115 ? -18.842 2.250 27.890 1.00 89.12 115 LEU A N 1
ATOM 953 C CA . LEU A 1 115 ? -18.051 1.253 28.610 1.00 89.12 115 LEU A CA 1
ATOM 954 C C . LEU A 1 115 ? -17.468 1.836 29.902 1.00 89.12 115 LEU A C 1
ATOM 956 O O . LEU A 1 115 ? -17.604 1.226 30.959 1.00 89.12 115 LEU A O 1
ATOM 960 N N . TYR A 1 116 ? -16.865 3.023 29.833 1.00 89.38 116 TYR A N 1
ATOM 961 C CA . TYR A 1 116 ? -16.319 3.708 31.004 1.00 89.38 116 TYR A CA 1
ATOM 962 C C . TYR A 1 116 ? -17.391 3.973 32.074 1.00 89.38 116 TYR A C 1
ATOM 964 O O . TYR A 1 116 ? -17.199 3.617 33.238 1.00 89.38 116 TYR A O 1
ATOM 972 N N . ASP A 1 117 ? -18.551 4.502 31.675 1.00 89.88 117 ASP A N 1
ATOM 973 C CA . ASP A 1 117 ? -19.661 4.802 32.590 1.00 89.88 117 ASP A CA 1
ATOM 974 C C . ASP A 1 117 ? -20.234 3.543 33.266 1.00 89.88 117 ASP A C 1
ATOM 976 O O . ASP A 1 117 ? -20.656 3.593 34.424 1.00 89.88 117 ASP A O 1
ATOM 980 N N . ALA A 1 118 ? -20.262 2.406 32.565 1.00 88.00 118 ALA A N 1
ATOM 981 C CA . ALA A 1 118 ? -20.713 1.131 33.119 1.00 88.00 118 ALA A CA 1
ATOM 982 C C . ALA A 1 118 ? -19.695 0.532 34.102 1.00 88.00 118 ALA A C 1
ATOM 984 O O . ALA A 1 118 ? -20.073 0.098 35.194 1.00 88.00 118 ALA A O 1
ATOM 985 N N . LEU A 1 119 ? -18.402 0.578 33.758 1.00 89.06 119 LEU A N 1
ATOM 986 C CA . LEU A 1 119 ? -17.325 0.100 34.626 1.00 89.06 119 LEU A CA 1
ATOM 987 C C . LEU A 1 119 ? -17.257 0.893 35.937 1.00 89.06 119 LEU A C 1
ATOM 989 O O . LEU A 1 119 ? -17.078 0.295 36.996 1.00 89.06 119 LEU A O 1
ATOM 993 N N . LEU A 1 120 ? -17.487 2.212 35.900 1.00 91.50 120 LEU A N 1
ATOM 994 C CA . LEU A 1 120 ? -17.595 3.040 37.109 1.00 91.50 120 LEU A CA 1
ATOM 995 C C . LEU A 1 120 ? -18.740 2.610 38.039 1.00 91.50 120 LEU A C 1
ATOM 997 O O . LEU A 1 120 ? -18.668 2.822 39.247 1.00 91.50 120 LEU A O 1
ATOM 1001 N N . LYS A 1 121 ? -19.788 1.989 37.491 1.00 90.38 121 LYS A N 1
ATOM 1002 C CA . LYS A 1 121 ? -20.927 1.448 38.248 1.00 90.38 121 LYS A CA 1
ATOM 1003 C C . LYS A 1 121 ? -20.713 -0.003 38.693 1.00 90.38 121 LYS A C 1
ATOM 1005 O O . LYS A 1 121 ? -21.616 -0.585 39.287 1.00 90.38 121 LYS A O 1
ATOM 1010 N N . GLY A 1 122 ? -19.557 -0.601 38.390 1.00 88.12 122 GLY A N 1
ATOM 1011 C CA . GLY A 1 122 ? -19.269 -2.011 38.664 1.00 88.12 122 GLY A CA 1
ATOM 1012 C C . GLY A 1 122 ? -20.069 -2.985 37.793 1.00 88.12 122 GLY A C 1
ATOM 1013 O O . GLY A 1 122 ? -20.179 -4.160 38.132 1.00 88.12 122 GLY A O 1
ATOM 1014 N N . GLN A 1 123 ? -20.648 -2.508 36.689 1.00 84.31 123 GLN A N 1
ATOM 1015 C CA . GLN A 1 123 ? -21.400 -3.331 35.747 1.00 84.31 123 GLN A CA 1
ATOM 1016 C C . GLN A 1 123 ? -20.514 -3.663 34.548 1.00 84.31 123 GLN A C 1
ATOM 1018 O O . GLN A 1 123 ? -19.832 -2.792 34.013 1.00 84.31 123 GLN A O 1
ATOM 1023 N N . ILE A 1 124 ? -20.541 -4.921 34.105 1.00 78.50 124 ILE A N 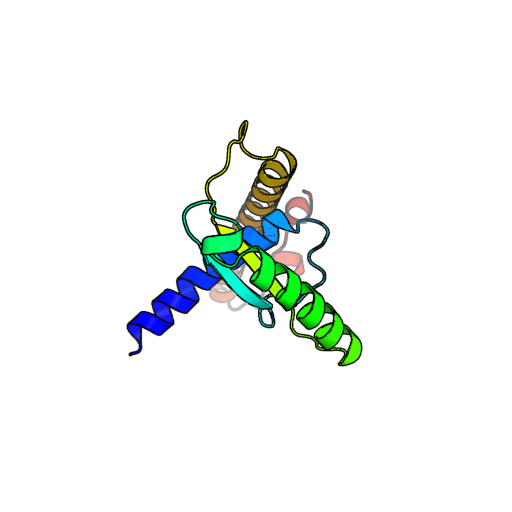1
ATOM 1024 C CA . ILE A 1 124 ? -19.976 -5.307 32.811 1.00 78.50 124 ILE A CA 1
ATOM 1025 C C . ILE A 1 124 ? -21.087 -5.077 31.783 1.00 78.50 124 ILE A C 1
ATOM 1027 O O . ILE A 1 124 ? -22.099 -5.779 31.837 1.00 78.50 124 ILE A O 1
ATOM 1031 N N . PRO A 1 125 ? -20.968 -4.071 30.905 1.00 73.56 125 PRO A N 1
ATOM 1032 C CA . PRO A 1 125 ? -22.046 -3.740 29.988 1.00 73.56 125 PRO A CA 1
ATOM 1033 C C . PRO A 1 125 ? -22.185 -4.814 28.900 1.00 73.56 125 PRO A C 1
ATOM 1035 O O . PRO A 1 125 ? -21.191 -5.277 28.341 1.00 73.56 125 PRO A O 1
ATOM 1038 N N . ASP A 1 126 ? -23.426 -5.202 28.594 1.00 78.81 126 ASP A N 1
ATOM 1039 C CA . ASP A 1 126 ? -23.729 -6.116 27.487 1.00 78.81 126 ASP A CA 1
ATOM 1040 C C . ASP A 1 126 ? -23.542 -5.392 26.147 1.00 78.81 126 ASP A C 1
ATOM 1042 O O . ASP A 1 126 ? -23.932 -4.232 26.003 1.00 78.81 126 ASP A O 1
ATOM 1046 N N . MET A 1 127 ? -22.988 -6.071 25.146 1.00 70.69 127 MET A N 1
ATOM 1047 C CA . MET A 1 127 ? -22.631 -5.484 23.851 1.00 70.69 127 MET A CA 1
ATOM 1048 C C . MET A 1 127 ? -23.849 -4.862 23.142 1.00 70.69 127 MET A C 1
ATOM 1050 O O . MET A 1 127 ? -23.735 -3.801 22.526 1.00 70.69 127 MET A O 1
ATOM 1054 N N . ASN A 1 128 ? -25.028 -5.466 23.325 1.00 72.88 128 ASN A N 1
ATOM 1055 C CA . ASN A 1 128 ? -26.304 -4.977 22.791 1.00 72.88 128 ASN A CA 1
ATOM 1056 C C . ASN A 1 128 ? -26.811 -3.696 23.473 1.00 72.88 128 ASN A C 1
ATOM 1058 O O . ASN A 1 128 ? -27.634 -2.988 22.905 1.00 72.88 128 ASN A O 1
ATOM 1062 N N . SER A 1 129 ? -26.349 -3.399 24.692 1.00 69.44 129 SER A N 1
ATOM 1063 C CA . SER A 1 129 ? -26.699 -2.166 25.412 1.00 69.44 129 SER A CA 1
ATOM 1064 C C . SER A 1 129 ? -25.813 -0.979 25.023 1.00 69.44 129 SER A C 1
ATOM 1066 O O . SER A 1 129 ? -26.157 0.175 25.282 1.00 69.44 129 SER A O 1
ATOM 1068 N N . ILE A 1 130 ? -24.657 -1.257 24.410 1.00 69.31 130 ILE A N 1
ATOM 1069 C CA . ILE A 1 130 ? -23.640 -0.251 24.106 1.00 69.31 130 ILE A CA 1
ATOM 1070 C C . ILE A 1 130 ? -23.751 0.235 22.660 1.00 69.31 130 ILE A C 1
ATOM 1072 O O . ILE A 1 130 ? -23.610 1.434 22.417 1.00 69.31 130 ILE A O 1
ATOM 1076 N N . LEU A 1 131 ? -24.005 -0.671 21.716 1.00 72.56 131 LEU A N 1
ATOM 1077 C CA . LEU A 1 131 ? -24.121 -0.345 20.296 1.00 72.56 131 LEU A CA 1
ATOM 1078 C C . LEU A 1 131 ? -25.581 -0.054 19.948 1.00 72.56 131 LEU A C 1
ATOM 1080 O O . LEU A 1 131 ? -26.432 -0.938 20.050 1.00 72.56 131 LEU A O 1
ATOM 1084 N N . ASP A 1 132 ? -25.869 1.182 19.542 1.00 71.94 132 ASP A N 1
ATOM 1085 C CA . ASP A 1 132 ? -27.222 1.562 19.143 1.00 71.94 132 ASP A CA 1
ATOM 1086 C C . ASP A 1 132 ? -27.488 1.067 17.712 1.00 71.94 132 ASP A C 1
ATOM 1088 O O . ASP A 1 132 ? -26.578 0.990 16.887 1.00 71.94 132 ASP A O 1
ATOM 1092 N N . ARG A 1 133 ? -28.742 0.728 17.376 1.00 65.69 133 ARG A N 1
ATOM 1093 C CA . ARG A 1 133 ? -29.086 0.277 16.009 1.00 65.69 133 ARG A CA 1
ATOM 1094 C C . ARG A 1 133 ? -28.722 1.314 14.944 1.00 65.69 133 ARG A C 1
ATOM 1096 O O . ARG A 1 133 ? -28.318 0.934 13.849 1.00 65.69 133 ARG A O 1
ATOM 1103 N N . ASP A 1 134 ? -28.800 2.590 15.306 1.00 67.88 134 ASP A N 1
ATOM 1104 C CA . ASP A 1 134 ? -28.454 3.719 14.444 1.00 67.88 134 ASP A CA 1
ATOM 1105 C C . ASP A 1 134 ? -26.944 3.795 14.141 1.00 67.88 134 ASP A C 1
ATOM 1107 O O . ASP A 1 134 ? -26.546 4.410 13.155 1.00 67.88 134 ASP A O 1
ATOM 1111 N N . ASP A 1 135 ? -26.088 3.139 14.940 1.00 65.44 135 ASP A N 1
ATOM 1112 C CA . ASP A 1 135 ? -24.645 3.048 14.675 1.00 65.44 135 ASP A CA 1
ATOM 1113 C C . ASP A 1 135 ? -24.317 2.052 13.538 1.00 65.44 135 ASP A C 1
ATOM 1115 O O . ASP A 1 135 ? -23.206 2.071 13.006 1.00 65.44 135 ASP A O 1
ATOM 1119 N N . PHE A 1 136 ? -25.270 1.193 13.143 1.00 62.75 136 PHE A N 1
ATOM 1120 C CA . PHE A 1 136 ? -25.117 0.220 12.049 1.00 62.75 136 PHE A CA 1
ATOM 1121 C C . PHE A 1 136 ? -25.728 0.678 10.720 1.00 62.75 136 PHE A C 1
ATOM 1123 O O . PHE A 1 136 ? -25.502 0.042 9.689 1.00 62.75 136 PHE A O 1
ATOM 1130 N N . THR A 1 137 ? -26.506 1.758 10.725 1.00 55.31 137 THR A N 1
ATOM 1131 C CA . THR A 1 137 ? -27.056 2.359 9.508 1.00 55.31 137 THR A CA 1
ATOM 1132 C C . THR A 1 137 ? -26.049 3.340 8.914 1.00 55.31 137 THR A C 1
ATOM 1134 O O . THR A 1 137 ? -25.834 4.422 9.459 1.00 55.31 137 THR A O 1
ATOM 1137 N N . ILE A 1 138 ? -25.421 2.931 7.808 1.00 51.44 138 ILE A N 1
ATOM 1138 C CA . ILE A 1 138 ? -24.631 3.779 6.899 1.00 51.44 138 ILE A CA 1
ATOM 1139 C C . ILE A 1 138 ? -25.546 4.301 5.794 1.00 51.44 138 ILE A C 1
ATOM 1141 O O . ILE A 1 138 ? -26.332 3.481 5.266 1.00 51.44 138 ILE A O 1
#

pLDDT: mean 91.53, std 9.57, range [51.44, 98.56]

Secondary structure (DSSP, 8-state):
-HHHHHHHHHHHHHHHHHHHHHTTT---S-TTSEEEEEEESSS-TTTTTHHHHHHHHHHHHHHHHHTT---EEEEEEE-----SS--HHHHHHHHHHHHHHHHHHHHHHHHHHHHHHHHHTT----HHHHS-GGGS--